Protein AF-A0A2H5V630-F1 (afdb_monomer_lite)

Structure (mmCIF, N/CA/C/O backbone):
data_AF-A0A2H5V630-F1
#
_entry.id   AF-A0A2H5V630-F1
#
loop_
_atom_site.group_PDB
_atom_site.id
_atom_site.type_symbol
_atom_site.label_atom_id
_atom_site.label_alt_id
_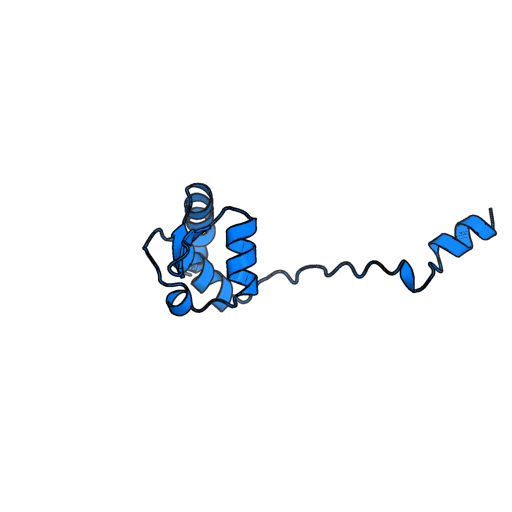atom_site.label_comp_id
_atom_site.label_asym_id
_atom_site.label_entity_id
_atom_site.label_seq_id
_atom_site.pdbx_PDB_ins_code
_atom_site.Cartn_x
_atom_site.Cartn_y
_atom_site.Cartn_z
_atom_site.occupancy
_atom_site.B_iso_or_equiv
_atom_site.auth_seq_id
_atom_site.auth_comp_id
_atom_site.auth_asym_id
_atom_site.auth_atom_id
_atom_site.pdbx_PDB_model_num
ATOM 1 N N . MET A 1 1 ? 24.546 12.646 -41.087 1.00 57.41 1 MET A N 1
ATOM 2 C CA . MET A 1 1 ? 24.010 11.287 -41.328 1.00 57.41 1 MET A CA 1
ATOM 3 C C . MET A 1 1 ? 24.765 10.172 -40.621 1.00 57.41 1 MET A C 1
ATOM 5 O O . MET A 1 1 ? 24.108 9.452 -39.891 1.00 57.41 1 MET A O 1
ATOM 9 N N . LYS A 1 2 ? 26.082 9.969 -40.806 1.00 61.03 2 LYS A N 1
ATOM 10 C CA . LYS A 1 2 ? 26.780 8.852 -40.127 1.00 61.03 2 LYS A CA 1
ATOM 11 C C . LYS A 1 2 ? 26.950 9.093 -38.614 1.00 61.03 2 LYS A C 1
ATOM 13 O O . LYS A 1 2 ? 26.614 8.232 -37.817 1.00 61.03 2 LYS A O 1
ATOM 18 N N . GLU A 1 3 ? 27.346 10.307 -38.238 1.00 61.69 3 GLU A N 1
ATOM 19 C CA . GLU A 1 3 ? 27.603 10.702 -36.840 1.00 61.69 3 GLU A CA 1
ATOM 20 C C . GLU A 1 3 ? 26.338 10.744 -35.965 1.00 61.69 3 GLU A C 1
ATOM 22 O O . GLU A 1 3 ? 26.377 10.373 -34.797 1.00 61.69 3 GLU A O 1
ATOM 27 N N . GLU A 1 4 ? 25.197 11.141 -36.534 1.00 61.19 4 GLU A N 1
ATOM 28 C CA . GLU A 1 4 ? 23.906 11.169 -35.824 1.00 61.19 4 GLU A CA 1
ATOM 29 C C . GLU A 1 4 ? 23.398 9.753 -35.521 1.00 61.19 4 GLU A C 1
ATOM 31 O O . GLU A 1 4 ? 22.757 9.526 -34.499 1.00 61.19 4 GLU A O 1
ATOM 36 N N . PHE A 1 5 ? 23.707 8.789 -36.394 1.00 66.75 5 PHE A N 1
ATOM 37 C CA . PHE A 1 5 ? 23.346 7.388 -36.189 1.00 66.75 5 PHE A CA 1
ATOM 38 C C . PHE A 1 5 ? 24.235 6.730 -35.132 1.00 66.75 5 PHE A C 1
ATOM 40 O O . PHE A 1 5 ? 23.742 5.976 -34.294 1.00 66.75 5 PHE A O 1
ATOM 47 N N . ASP A 1 6 ? 25.530 7.053 -35.135 1.00 65.06 6 ASP A N 1
ATOM 48 C CA . ASP A 1 6 ? 26.489 6.508 -34.173 1.00 65.06 6 ASP A CA 1
ATOM 49 C C . ASP A 1 6 ? 26.145 6.914 -32.730 1.00 65.06 6 ASP A C 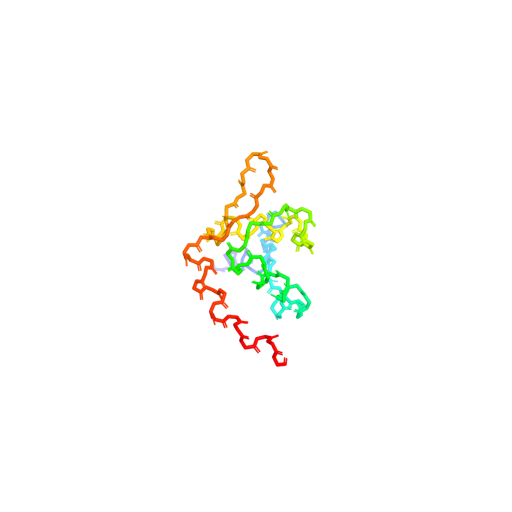1
ATOM 51 O O . ASP A 1 6 ? 26.255 6.086 -31.830 1.00 65.06 6 ASP A O 1
ATOM 55 N N . GLN A 1 7 ? 25.633 8.129 -32.498 1.00 66.31 7 GLN A N 1
ATOM 56 C CA . GLN A 1 7 ? 25.198 8.566 -31.161 1.00 66.31 7 GLN A CA 1
ATOM 57 C C . GLN A 1 7 ? 23.948 7.838 -30.645 1.00 66.31 7 GLN A C 1
ATOM 59 O O . GLN A 1 7 ? 23.813 7.632 -29.440 1.00 66.31 7 GLN A O 1
ATOM 64 N N . VAL A 1 8 ? 23.041 7.428 -31.536 1.00 64.94 8 VAL A N 1
ATOM 65 C CA . VAL A 1 8 ? 21.844 6.656 -31.161 1.00 64.94 8 VAL A CA 1
ATOM 66 C C . VAL A 1 8 ? 22.198 5.193 -30.899 1.00 64.94 8 VAL A C 1
ATOM 68 O O . VAL A 1 8 ? 21.668 4.583 -29.973 1.00 64.94 8 VAL A O 1
ATOM 71 N N . MET A 1 9 ? 23.095 4.625 -31.708 1.00 71.31 9 MET A N 1
ATOM 72 C CA . MET A 1 9 ? 23.492 3.218 -31.606 1.00 71.31 9 MET A CA 1
ATOM 73 C C . MET A 1 9 ? 24.512 2.971 -30.486 1.00 71.31 9 MET A C 1
ATOM 75 O O . MET A 1 9 ? 24.545 1.878 -29.923 1.00 71.31 9 MET A O 1
ATOM 79 N N . TYR A 1 10 ? 25.318 3.980 -30.141 1.00 71.88 10 TYR A N 1
ATOM 80 C CA . TYR A 1 10 ? 26.364 3.909 -29.121 1.00 71.88 10 TYR A CA 1
ATOM 81 C C . TYR A 1 10 ? 26.310 5.132 -28.191 1.00 71.88 10 TYR A C 1
ATOM 83 O O . TYR A 1 10 ? 27.236 5.951 -28.192 1.00 71.88 10 TYR A O 1
ATOM 91 N N . PRO A 1 11 ? 25.240 5.283 -27.388 1.00 67.69 11 PRO A N 1
ATOM 92 C CA . PRO A 1 11 ? 25.145 6.395 -26.456 1.00 67.69 11 PRO A CA 1
ATOM 93 C C . PRO A 1 11 ? 26.309 6.352 -25.445 1.00 67.69 11 PRO A C 1
ATOM 95 O O . PRO A 1 11 ? 26.739 5.260 -25.041 1.00 67.69 11 PRO A O 1
ATOM 98 N N . PRO A 1 12 ? 26.833 7.515 -25.012 1.00 67.69 12 PRO A N 1
ATOM 99 C CA . PRO A 1 12 ? 27.841 7.591 -23.960 1.00 67.69 12 PRO A CA 1
ATOM 100 C C . PRO A 1 12 ? 27.365 6.838 -22.714 1.00 67.69 12 PRO A C 1
ATOM 102 O O . PRO A 1 12 ? 26.188 6.880 -22.371 1.00 67.69 12 PRO A O 1
ATOM 105 N N . LEU A 1 13 ? 28.271 6.175 -21.988 1.00 62.78 13 LEU A N 1
ATOM 106 C CA . LEU A 1 13 ? 27.916 5.365 -20.807 1.00 62.78 13 LEU A CA 1
ATOM 107 C C . LEU A 1 13 ? 27.116 6.141 -19.736 1.00 62.78 13 LEU A C 1
ATOM 109 O O . LEU A 1 13 ? 26.379 5.527 -18.970 1.00 62.78 13 LEU A O 1
ATOM 113 N N . GLY A 1 14 ? 27.238 7.475 -19.699 1.00 65.44 14 GLY A N 1
ATOM 114 C CA . GLY A 1 14 ? 26.465 8.357 -18.816 1.00 65.44 14 GLY A CA 1
ATOM 115 C C . GLY A 1 14 ? 24.987 8.527 -19.197 1.00 65.44 14 GLY A C 1
ATOM 116 O O . GLY A 1 14 ? 24.189 8.863 -18.327 1.00 65.44 14 GLY A O 1
ATOM 117 N N . ASP A 1 15 ? 24.619 8.230 -20.447 1.00 57.66 15 ASP A N 1
ATOM 118 C CA . ASP A 1 15 ? 23.256 8.342 -20.990 1.00 57.66 15 ASP A CA 1
ATOM 119 C C . ASP A 1 15 ? 22.517 6.993 -21.022 1.00 57.66 15 ASP A C 1
ATOM 121 O O . ASP A 1 15 ? 21.380 6.901 -21.497 1.00 57.66 15 ASP A O 1
ATOM 125 N N . TYR A 1 16 ? 23.127 5.928 -20.481 1.00 56.16 16 TYR A N 1
ATOM 126 C CA . TYR A 1 16 ? 22.444 4.656 -20.252 1.00 56.16 16 TYR A CA 1
ATOM 127 C C . TYR A 1 16 ? 21.342 4.844 -19.208 1.00 56.16 16 TYR A C 1
ATOM 129 O O . TYR A 1 16 ? 21.523 4.667 -18.002 1.00 56.16 16 TYR A O 1
ATOM 137 N N . THR A 1 17 ? 20.150 5.173 -19.691 1.00 59.31 17 THR A N 1
ATOM 138 C CA . THR A 1 17 ? 18.943 5.156 -18.878 1.00 59.31 17 THR A CA 1
ATOM 139 C C . THR A 1 17 ? 18.576 3.698 -18.643 1.00 59.31 17 THR A C 1
ATOM 141 O O . THR A 1 17 ? 17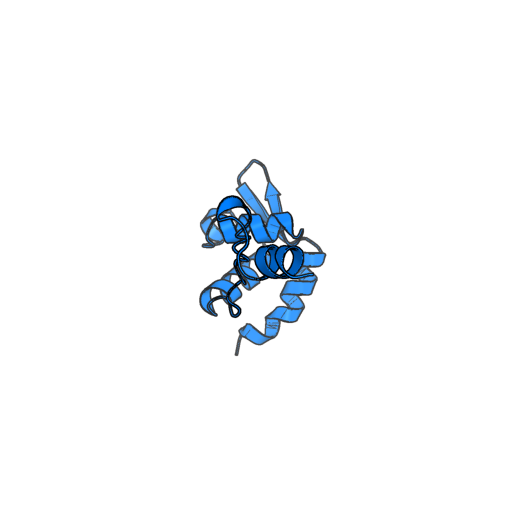.951 3.049 -19.481 1.00 59.31 17 THR A O 1
ATOM 144 N N . VAL A 1 18 ? 18.983 3.149 -17.497 1.00 58.72 18 VAL A N 1
ATOM 145 C CA . VAL A 1 18 ? 18.495 1.845 -17.043 1.00 58.72 18 VAL A CA 1
ATOM 146 C C . VAL A 1 18 ? 17.017 2.006 -16.707 1.00 58.72 18 VAL A C 1
ATOM 148 O O . VAL A 1 18 ? 16.641 2.380 -15.595 1.00 58.72 18 VAL A O 1
ATOM 151 N N . ILE A 1 19 ? 16.160 1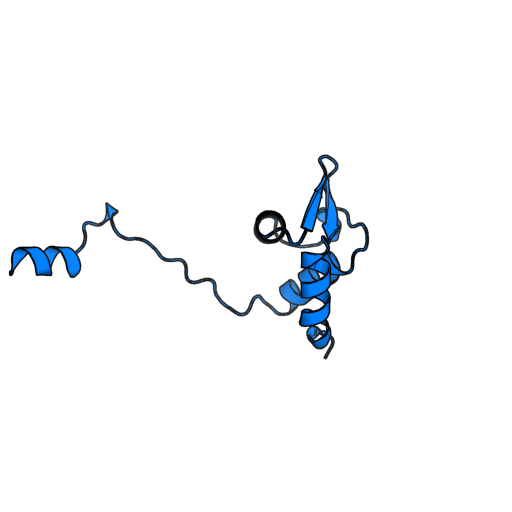.726 -17.685 1.00 56.06 19 ILE A N 1
ATOM 152 C CA . ILE A 1 19 ? 14.728 1.596 -17.455 1.00 56.06 19 ILE A CA 1
ATOM 153 C C . ILE A 1 19 ? 14.552 0.292 -16.679 1.00 56.06 19 ILE A C 1
ATOM 155 O O . ILE A 1 19 ? 14.544 -0.798 -17.252 1.00 56.06 19 ILE A O 1
ATOM 159 N N . LYS A 1 20 ? 14.450 0.386 -15.349 1.00 50.31 20 LYS A N 1
ATOM 160 C CA . LYS A 1 20 ? 13.991 -0.735 -14.525 1.00 50.31 20 LYS A CA 1
ATOM 161 C C . LYS A 1 20 ? 12.541 -1.006 -14.899 1.00 50.31 20 LYS A C 1
ATOM 163 O O . LYS A 1 20 ? 11.632 -0.374 -14.369 1.00 50.31 20 LYS A O 1
ATOM 168 N N . ILE A 1 21 ? 12.339 -1.926 -15.835 1.00 52.56 21 ILE A N 1
ATOM 169 C CA . ILE A 1 21 ? 11.016 -2.452 -16.146 1.00 52.56 21 ILE A CA 1
ATOM 170 C C . ILE A 1 21 ? 10.533 -3.157 -14.871 1.00 52.56 21 ILE A C 1
ATOM 172 O O . ILE A 1 21 ? 11.183 -4.113 -14.433 1.00 52.56 21 ILE A O 1
ATOM 176 N N . PRO A 1 22 ? 9.456 -2.681 -14.219 1.00 50.25 22 PRO A N 1
ATOM 177 C CA . PRO A 1 22 ? 8.951 -3.336 -13.027 1.00 50.25 22 PRO A CA 1
ATOM 178 C C . PRO A 1 22 ? 8.498 -4.742 -13.415 1.00 50.25 22 PRO A C 1
ATOM 180 O O . PRO A 1 22 ? 7.685 -4.920 -14.322 1.00 50.25 22 PRO A O 1
ATOM 183 N N . ILE A 1 23 ? 9.049 -5.746 -12.739 1.00 54.44 23 ILE A N 1
ATOM 184 C CA . ILE A 1 23 ? 8.641 -7.135 -12.928 1.00 54.44 23 ILE A CA 1
ATOM 185 C C . ILE A 1 23 ? 7.198 -7.250 -12.426 1.00 54.44 23 ILE A C 1
ATOM 187 O O . ILE A 1 23 ? 6.939 -7.194 -11.224 1.00 54.44 23 ILE A O 1
ATOM 191 N N . ILE A 1 24 ? 6.254 -7.387 -13.357 1.00 50.53 24 ILE A N 1
ATOM 192 C CA . ILE A 1 24 ? 4.887 -7.832 -13.082 1.00 50.53 24 ILE A CA 1
ATOM 193 C C . ILE A 1 24 ? 4.857 -9.333 -13.413 1.00 50.53 24 ILE A C 1
ATOM 195 O O . ILE A 1 24 ? 5.266 -9.700 -14.515 1.00 50.53 24 ILE A O 1
ATOM 199 N N . PRO A 1 25 ? 4.403 -10.206 -12.495 1.00 63.12 25 PRO A N 1
ATOM 200 C CA . PRO A 1 25 ? 3.599 -9.896 -11.319 1.00 63.12 25 PRO A CA 1
ATOM 201 C C . PRO A 1 25 ? 4.423 -9.775 -10.034 1.00 63.12 25 PRO A C 1
ATOM 203 O O . PRO A 1 25 ? 5.323 -10.572 -9.771 1.00 63.12 25 PRO A O 1
ATOM 206 N N . TYR A 1 26 ? 4.034 -8.827 -9.173 1.00 67.69 26 TYR A N 1
ATOM 207 C CA . TYR A 1 26 ? 4.384 -8.897 -7.755 1.00 67.69 26 TYR A CA 1
ATOM 208 C C . TYR A 1 26 ? 4.040 -10.299 -7.229 1.00 67.69 26 TYR A C 1
ATOM 210 O O . TYR A 1 26 ? 2.974 -10.819 -7.577 1.00 67.69 26 TYR A O 1
ATOM 218 N N . PRO A 1 27 ? 4.886 -10.910 -6.378 1.00 81.31 27 PRO A N 1
ATOM 219 C CA . PRO A 1 27 ? 4.586 -12.216 -5.811 1.00 81.31 27 PRO A CA 1
ATOM 220 C C . PRO A 1 27 ? 3.177 -12.229 -5.213 1.00 81.31 27 PRO A C 1
ATOM 222 O O . PRO A 1 27 ? 2.782 -11.277 -4.535 1.00 81.31 27 PRO A O 1
ATOM 225 N N . LEU A 1 28 ? 2.420 -13.307 -5.431 1.00 81.38 28 LEU A N 1
ATOM 226 C CA . LEU A 1 28 ? 1.032 -13.424 -4.960 1.00 81.38 28 LEU A CA 1
ATOM 227 C C . LEU A 1 28 ? 0.907 -13.131 -3.454 1.00 81.38 28 LEU A C 1
ATOM 229 O O . LEU A 1 28 ? -0.068 -12.546 -2.987 1.00 81.38 28 LEU A O 1
ATOM 233 N N . THR A 1 29 ? 1.937 -13.488 -2.690 1.00 83.25 29 THR A N 1
ATOM 234 C CA . THR A 1 29 ? 2.067 -13.192 -1.261 1.00 83.25 29 THR A CA 1
ATOM 235 C C . THR A 1 29 ? 2.116 -11.693 -0.966 1.00 83.25 29 THR A C 1
ATOM 237 O O . THR A 1 29 ? 1.464 -11.244 -0.026 1.00 83.25 29 THR A O 1
ATOM 240 N N . VAL A 1 30 ? 2.834 -10.910 -1.773 1.00 84.38 30 VAL A N 1
ATOM 241 C CA . VAL A 1 30 ? 2.898 -9.446 -1.672 1.00 84.38 30 VAL A CA 1
ATOM 242 C C . VAL A 1 30 ? 1.547 -8.847 -2.040 1.00 84.38 30 VAL A C 1
ATOM 244 O O . VAL A 1 30 ? 1.019 -8.056 -1.268 1.00 84.38 30 VAL A O 1
ATOM 247 N N . LEU A 1 31 ? 0.929 -9.282 -3.142 1.00 85.44 31 LEU A N 1
ATOM 248 C CA . LEU A 1 31 ? -0.391 -8.789 -3.554 1.00 85.44 31 LEU A CA 1
ATOM 249 C C . LEU A 1 31 ? -1.473 -9.054 -2.498 1.00 85.44 31 LEU A C 1
ATOM 251 O O . LEU A 1 31 ? -2.272 -8.169 -2.197 1.00 85.44 31 LEU A O 1
ATOM 255 N N . ARG A 1 32 ? -1.465 -10.232 -1.863 1.00 87.19 32 ARG A N 1
ATOM 256 C CA . ARG A 1 32 ? -2.371 -10.553 -0.746 1.00 87.19 32 ARG A CA 1
ATOM 257 C C . ARG A 1 32 ? -2.150 -9.640 0.462 1.00 87.19 32 ARG A C 1
ATOM 259 O O . ARG A 1 32 ? -3.120 -9.248 1.110 1.00 87.19 32 ARG A O 1
ATOM 266 N N . ARG A 1 33 ? -0.899 -9.279 0.763 1.00 87.69 33 ARG A N 1
ATOM 267 C CA . ARG A 1 33 ? -0.568 -8.328 1.839 1.00 87.69 33 ARG A CA 1
ATOM 268 C C . ARG A 1 33 ? -1.008 -6.909 1.488 1.00 87.69 33 ARG A C 1
ATOM 270 O O . ARG A 1 33 ? -1.676 -6.290 2.303 1.00 87.69 33 ARG A O 1
ATOM 277 N N . VAL A 1 34 ? -0.750 -6.448 0.262 1.00 88.50 34 VAL A N 1
ATOM 278 C CA . VAL A 1 34 ? -1.250 -5.159 -0.247 1.00 88.50 34 VAL A CA 1
ATOM 279 C C . VAL A 1 34 ? -2.770 -5.100 -0.140 1.00 88.50 34 VAL A C 1
ATOM 281 O O . VAL A 1 34 ? -3.303 -4.154 0.429 1.00 88.50 34 VAL A O 1
ATOM 284 N N . ARG A 1 35 ? -3.476 -6.146 -0.583 1.00 88.56 35 ARG A N 1
ATOM 285 C CA . ARG A 1 35 ? -4.933 -6.242 -0.445 1.00 88.56 35 ARG A CA 1
ATOM 286 C C . ARG A 1 35 ? -5.373 -6.079 1.013 1.00 88.56 35 ARG A C 1
ATOM 288 O O . ARG A 1 35 ? -6.282 -5.304 1.278 1.00 88.56 35 ARG A O 1
ATOM 295 N N . ARG A 1 36 ? -4.712 -6.755 1.962 1.00 87.81 36 ARG A N 1
ATOM 296 C CA . ARG A 1 36 ? -4.986 -6.600 3.405 1.00 87.81 36 ARG A CA 1
ATOM 297 C C . ARG A 1 36 ? -4.712 -5.187 3.915 1.00 87.81 36 ARG A C 1
ATOM 299 O O . ARG A 1 36 ? -5.446 -4.715 4.762 1.00 87.81 36 ARG A O 1
ATOM 306 N N . THR A 1 37 ? -3.696 -4.494 3.409 1.00 87.94 37 THR A N 1
ATOM 307 C CA . THR A 1 37 ? -3.436 -3.091 3.774 1.00 87.94 37 THR A CA 1
ATOM 308 C C . THR A 1 37 ? -4.522 -2.144 3.247 1.00 87.94 37 THR A C 1
ATOM 310 O O . THR A 1 37 ? -4.759 -1.086 3.825 1.00 87.94 37 THR A O 1
ATOM 313 N N . LEU A 1 38 ? -5.206 -2.524 2.165 1.00 88.81 38 LEU A N 1
ATOM 314 C CA . LEU A 1 38 ? -6.236 -1.717 1.514 1.00 88.81 38 LEU A CA 1
ATOM 315 C C . LEU A 1 38 ? -7.675 -2.003 1.997 1.00 88.81 38 LEU A C 1
ATOM 317 O O . LEU A 1 38 ? -8.588 -1.300 1.567 1.00 88.81 38 LEU A O 1
ATOM 321 N N . THR A 1 39 ? -7.900 -2.959 2.913 1.00 83.06 39 THR A N 1
ATOM 322 C CA . THR A 1 39 ? -9.237 -3.286 3.473 1.00 83.06 39 THR A CA 1
ATOM 323 C C . THR A 1 39 ? -9.886 -2.117 4.221 1.00 83.06 39 THR A C 1
ATOM 325 O O . THR A 1 39 ? -11.095 -2.115 4.444 1.00 83.06 39 THR A O 1
ATOM 328 N N . GLY A 1 40 ? -9.101 -1.101 4.595 1.00 70.88 40 GLY A N 1
ATOM 329 C CA . GLY A 1 40 ? -9.571 0.080 5.318 1.00 70.88 40 GLY A CA 1
ATOM 330 C C . GLY A 1 40 ? -9.494 -0.045 6.840 1.00 70.88 40 GLY A C 1
ATOM 331 O O . GLY A 1 40 ? -9.848 0.910 7.534 1.00 70.88 40 GLY A O 1
ATOM 332 N N . GLU A 1 41 ? -9.003 -1.172 7.356 1.00 78.44 41 GLU A N 1
ATOM 333 C CA . GLU A 1 41 ? -8.655 -1.322 8.768 1.00 78.44 41 GLU A CA 1
ATOM 334 C C . GLU A 1 41 ? -7.419 -0.481 9.109 1.00 78.44 41 GLU A C 1
ATOM 336 O O . GLU A 1 41 ? -6.502 -0.319 8.301 1.00 78.44 41 GLU A O 1
ATOM 341 N N . LYS A 1 42 ? -7.396 0.079 10.323 1.00 78.50 42 LYS A N 1
ATOM 342 C CA . LYS A 1 42 ? -6.215 0.783 10.829 1.00 78.50 42 LYS A CA 1
ATOM 343 C C . LYS A 1 42 ? -5.137 -0.254 11.118 1.00 78.50 42 LYS A C 1
ATOM 345 O O . LYS A 1 42 ? -5.317 -1.089 11.998 1.00 78.50 42 LYS A O 1
ATOM 350 N N . LEU A 1 43 ? -4.022 -0.166 10.406 1.00 85.12 43 LEU A N 1
ATOM 351 C CA . LEU A 1 43 ? -2.884 -1.065 10.577 1.00 85.12 43 LEU A CA 1
ATOM 352 C C . LEU A 1 43 ? -1.665 -0.269 11.019 1.00 85.12 43 LEU A C 1
ATOM 354 O O . LEU A 1 43 ? -1.397 0.812 10.503 1.00 85.12 43 LEU A O 1
ATOM 358 N N . GLU A 1 44 ? -0.893 -0.798 11.960 1.00 83.81 44 GLU A N 1
ATOM 359 C CA . GLU A 1 44 ? 0.456 -0.283 12.179 1.00 83.81 44 GLU A CA 1
ATOM 360 C C . GLU A 1 44 ? 1.354 -0.660 10.998 1.00 83.81 44 GLU A C 1
ATOM 362 O O . GLU A 1 44 ? 1.198 -1.728 10.400 1.00 83.81 44 GLU A O 1
ATOM 367 N N . LYS A 1 45 ? 2.325 0.196 10.666 1.00 79.06 45 LYS A N 1
ATOM 368 C CA . LYS A 1 45 ? 3.257 -0.022 9.550 1.00 79.06 45 LYS A CA 1
ATOM 369 C C . LYS A 1 45 ? 3.928 -1.399 9.614 1.00 79.06 45 LYS A C 1
ATOM 371 O O . LYS A 1 45 ? 4.022 -2.085 8.601 1.00 79.06 45 LYS A O 1
ATOM 376 N N . HIS A 1 46 ? 4.320 -1.839 10.811 1.00 77.62 46 HIS A N 1
ATOM 377 C CA . HIS A 1 46 ? 4.918 -3.159 11.029 1.00 77.62 46 HIS A CA 1
ATOM 378 C C . HIS A 1 46 ? 3.925 -4.314 10.819 1.00 77.62 46 HIS A C 1
ATOM 380 O O . HIS A 1 46 ? 4.306 -5.366 10.309 1.00 77.62 46 HIS A O 1
ATOM 386 N N . ALA A 1 47 ? 2.641 -4.108 11.127 1.00 78.94 47 ALA A N 1
ATOM 387 C CA . ALA A 1 47 ? 1.590 -5.107 10.937 1.00 78.94 47 ALA A CA 1
ATOM 388 C C . ALA A 1 47 ? 1.228 -5.321 9.455 1.00 78.94 47 ALA A C 1
ATOM 390 O O . ALA A 1 47 ? 0.737 -6.390 9.091 1.00 78.94 47 ALA A O 1
ATOM 391 N N . ALA A 1 48 ? 1.517 -4.349 8.580 1.00 77.31 48 ALA A N 1
ATOM 392 C CA . ALA A 1 48 ? 1.325 -4.502 7.138 1.00 77.31 48 ALA A CA 1
ATOM 393 C C . ALA A 1 48 ? 2.232 -5.593 6.532 1.00 77.31 48 ALA A C 1
ATOM 395 O O . ALA A 1 48 ? 1.896 -6.156 5.489 1.00 77.31 48 ALA A O 1
ATOM 396 N N . ASN A 1 49 ? 3.358 -5.919 7.188 1.00 82.44 49 ASN A N 1
ATOM 397 C CA . ASN A 1 49 ? 4.320 -6.938 6.753 1.00 82.44 49 ASN A CA 1
ATOM 398 C C . ASN A 1 49 ? 4.743 -6.771 5.275 1.00 82.44 49 ASN A C 1
ATOM 400 O O . ASN A 1 49 ? 4.937 -7.744 4.539 1.00 82.44 49 ASN A O 1
ATOM 404 N N . LEU A 1 50 ? 4.826 -5.522 4.817 1.00 84.50 50 LEU A N 1
ATOM 405 C CA . LEU A 1 50 ? 5.252 -5.141 3.476 1.00 84.50 50 LEU A CA 1
ATOM 406 C C . LEU A 1 50 ? 6.638 -4.493 3.556 1.00 84.50 50 LEU A C 1
ATOM 408 O O . LEU A 1 50 ? 6.905 -3.781 4.526 1.00 84.50 50 LEU A O 1
ATOM 412 N N . PRO A 1 51 ? 7.504 -4.695 2.548 1.00 86.25 51 PRO A N 1
ATOM 413 C CA . PRO A 1 51 ? 8.738 -3.929 2.437 1.00 86.25 51 PRO A CA 1
ATOM 414 C C . PRO A 1 51 ? 8.445 -2.426 2.407 1.00 86.25 51 PRO A C 1
ATOM 416 O O . PRO A 1 51 ? 7.452 -1.997 1.809 1.00 86.25 51 PRO A O 1
ATOM 419 N N . ASP A 1 52 ? 9.334 -1.627 2.995 1.00 85.94 52 ASP A N 1
ATOM 420 C CA . ASP A 1 52 ? 9.190 -0.168 3.037 1.00 85.94 52 ASP A CA 1
ATOM 421 C C . ASP A 1 52 ? 9.045 0.443 1.641 1.00 85.94 52 ASP A C 1
ATOM 423 O O . ASP A 1 52 ? 8.239 1.346 1.448 1.00 85.94 52 ASP A O 1
ATOM 427 N N . GLU A 1 53 ? 9.750 -0.094 0.646 1.00 85.38 53 GLU A N 1
ATOM 428 C CA . GLU A 1 53 ? 9.639 0.329 -0.754 1.00 85.38 53 GLU A CA 1
ATOM 429 C C . GLU A 1 53 ? 8.212 0.184 -1.297 1.00 85.38 53 GLU A C 1
ATOM 431 O O . GLU A 1 53 ? 7.709 1.076 -1.980 1.00 85.38 53 GLU A O 1
ATOM 436 N N . VAL A 1 54 ? 7.526 -0.910 -0.949 1.00 86.44 54 VAL A N 1
ATOM 437 C CA . VAL A 1 54 ? 6.143 -1.156 -1.377 1.00 86.44 54 VAL A CA 1
ATOM 438 C C . VAL A 1 54 ? 5.197 -0.201 -0.659 1.00 86.44 54 VAL A C 1
ATOM 440 O O . VAL A 1 54 ? 4.333 0.390 -1.299 1.00 86.44 54 VAL A O 1
ATOM 443 N N . LEU A 1 55 ? 5.376 0.009 0.647 1.00 88.25 55 LEU A N 1
ATOM 444 C CA . LEU A 1 55 ? 4.571 0.968 1.410 1.00 88.25 55 LEU A CA 1
ATOM 445 C C . LEU A 1 55 ? 4.752 2.400 0.897 1.00 88.25 55 LEU A C 1
ATOM 447 O O . LEU A 1 55 ? 3.769 3.112 0.705 1.00 88.25 55 LEU A O 1
ATOM 451 N N . ASN A 1 56 ? 5.988 2.795 0.605 1.00 88.50 56 ASN A N 1
ATOM 452 C CA . ASN A 1 56 ? 6.300 4.097 0.031 1.00 88.50 56 ASN A CA 1
ATOM 453 C C . ASN A 1 56 ? 5.682 4.242 -1.366 1.00 88.50 56 ASN A C 1
ATOM 455 O O . ASN A 1 56 ? 5.114 5.287 -1.669 1.00 88.50 56 ASN A O 1
ATOM 459 N N . GLY A 1 57 ? 5.707 3.191 -2.192 1.00 88.62 57 GLY A N 1
ATOM 460 C CA . GLY A 1 57 ? 5.033 3.176 -3.494 1.00 88.62 57 GLY A CA 1
ATOM 461 C C . GLY A 1 57 ? 3.508 3.298 -3.386 1.00 88.62 57 GLY A C 1
ATOM 462 O O . GLY A 1 57 ? 2.886 4.070 -4.118 1.00 88.62 57 GLY A O 1
ATOM 463 N N . LEU A 1 58 ? 2.887 2.597 -2.433 1.00 89.69 58 LEU A N 1
ATOM 464 C CA . LEU A 1 58 ? 1.450 2.712 -2.153 1.00 89.69 58 LEU A CA 1
ATOM 465 C C . LEU A 1 58 ? 1.075 4.110 -1.634 1.00 89.69 58 LEU A C 1
ATOM 467 O O . LEU A 1 58 ? 0.008 4.631 -1.959 1.00 89.69 58 LEU A O 1
ATOM 471 N N . GLN A 1 59 ? 1.941 4.729 -0.830 1.00 91.56 59 GLN A N 1
ATOM 472 C CA . GLN A 1 59 ? 1.734 6.088 -0.340 1.00 91.56 59 GLN A CA 1
ATOM 473 C C . GLN A 1 59 ? 1.900 7.116 -1.465 1.00 91.56 59 GLN A C 1
ATOM 475 O O . GLN A 1 59 ? 1.049 7.988 -1.625 1.00 91.56 59 GLN A O 1
ATOM 480 N N . ALA A 1 60 ? 2.956 6.995 -2.273 1.00 89.50 60 ALA A N 1
ATOM 481 C CA . ALA A 1 60 ? 3.240 7.885 -3.398 1.00 89.50 60 ALA A CA 1
ATOM 482 C C . ALA A 1 60 ? 2.163 7.814 -4.493 1.00 89.50 60 ALA A C 1
ATOM 484 O O . ALA A 1 60 ? 1.846 8.823 -5.113 1.00 89.50 60 ALA A O 1
ATOM 485 N N . SER A 1 61 ? 1.550 6.643 -4.688 1.00 89.38 61 SER A N 1
ATOM 486 C CA . SER A 1 61 ? 0.398 6.460 -5.586 1.00 89.38 61 SER A CA 1
ATOM 487 C C . SER A 1 61 ? -0.935 6.932 -4.992 1.00 89.38 61 SER A C 1
ATOM 489 O O . SER A 1 61 ? -1.964 6.880 -5.663 1.00 89.38 61 SER A O 1
ATOM 491 N N . GLY A 1 62 ? -0.949 7.392 -3.737 1.00 90.94 62 GLY A N 1
ATOM 492 C CA . GLY A 1 62 ? -2.152 7.885 -3.069 1.00 90.94 62 GLY A CA 1
ATOM 493 C C . GLY A 1 62 ? -3.141 6.791 -2.661 1.00 90.94 62 GLY A C 1
ATOM 494 O O . GLY A 1 62 ? -4.281 7.109 -2.324 1.00 90.94 62 GLY A O 1
ATOM 495 N N . LEU A 1 63 ? -2.737 5.516 -2.667 1.00 91.50 63 LEU A N 1
ATOM 496 C CA . LEU A 1 63 ? -3.577 4.385 -2.252 1.00 91.50 63 LEU A CA 1
A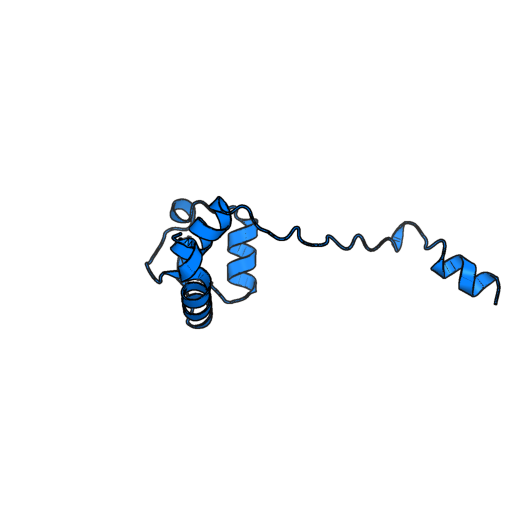TOM 497 C C . LEU A 1 63 ? -3.684 4.274 -0.730 1.00 91.50 63 LEU A C 1
ATOM 499 O O . LEU A 1 63 ? -4.719 3.866 -0.201 1.00 91.50 63 LEU A O 1
ATOM 503 N N . ILE A 1 64 ? -2.628 4.669 -0.021 1.00 93.12 64 ILE A N 1
ATOM 504 C CA . ILE A 1 64 ? -2.597 4.700 1.441 1.00 93.12 64 ILE A CA 1
ATOM 505 C C . ILE A 1 64 ? -2.102 6.050 1.956 1.00 93.12 64 ILE A C 1
ATOM 507 O O . ILE A 1 64 ? -1.426 6.807 1.262 1.00 93.12 64 ILE A O 1
ATOM 511 N N . ARG A 1 65 ? -2.403 6.330 3.220 1.00 92.12 65 ARG A N 1
ATOM 512 C CA . ARG A 1 65 ? -1.773 7.383 4.016 1.00 92.12 65 ARG A CA 1
ATOM 513 C C . ARG A 1 65 ? -1.050 6.742 5.186 1.00 92.12 65 ARG A C 1
ATOM 515 O O . ARG A 1 65 ? -1.583 5.825 5.804 1.00 92.12 65 ARG A O 1
ATOM 522 N N . ILE A 1 66 ? 0.132 7.257 5.502 1.00 91.25 66 ILE A N 1
ATOM 523 C CA . ILE A 1 66 ? 0.906 6.869 6.680 1.00 91.25 66 ILE A CA 1
ATOM 524 C C . ILE A 1 66 ? 1.001 8.105 7.575 1.00 91.25 66 ILE A C 1
ATOM 526 O O . ILE A 1 66 ? 1.444 9.159 7.119 1.00 91.25 66 ILE A O 1
ATOM 530 N N . THR A 1 67 ? 0.531 8.023 8.820 1.00 89.06 67 THR A N 1
ATOM 531 C CA . THR A 1 67 ? 0.686 9.127 9.784 1.00 89.06 67 THR A CA 1
ATOM 532 C C . THR A 1 67 ? 2.093 9.178 10.361 1.00 89.06 67 THR A C 1
ATOM 534 O O . THR A 1 67 ? 2.843 8.207 10.305 1.00 89.06 67 THR A O 1
ATOM 537 N N . SER A 1 68 ? 2.429 10.298 11.004 1.00 85.06 68 SER A N 1
ATOM 538 C CA . SER A 1 68 ? 3.683 10.472 11.750 1.00 85.06 68 SER A CA 1
ATOM 539 C C . SER A 1 68 ? 3.907 9.417 12.840 1.00 85.06 68 SER A C 1
ATOM 541 O O . SER A 1 68 ? 5.048 9.126 13.175 1.00 85.06 68 SER A O 1
ATOM 543 N N . LYS A 1 69 ? 2.834 8.807 13.365 1.00 86.19 69 LYS A N 1
ATOM 544 C CA . LYS A 1 69 ? 2.892 7.695 14.330 1.00 86.19 69 LYS A CA 1
ATOM 545 C C . LYS A 1 69 ? 3.070 6.315 13.676 1.00 86.19 69 LYS A C 1
ATOM 547 O O . LYS A 1 69 ? 3.050 5.312 14.375 1.00 86.19 69 LYS A O 1
ATOM 552 N N . GLY A 1 70 ? 3.196 6.246 12.349 1.00 85.38 70 GLY A N 1
ATOM 553 C CA . GLY A 1 70 ? 3.356 4.991 11.615 1.00 85.38 70 GLY A CA 1
ATOM 554 C C . GLY A 1 70 ? 2.063 4.192 11.438 1.00 85.38 70 GLY A C 1
ATOM 555 O O . GLY A 1 70 ? 2.118 3.003 11.141 1.00 85.38 70 GLY A O 1
ATOM 556 N N . THR A 1 71 ? 0.891 4.802 11.612 1.00 88.75 71 THR A N 1
ATOM 557 C CA . THR A 1 71 ? -0.378 4.131 11.307 1.00 88.75 71 THR A CA 1
ATOM 558 C C . THR A 1 71 ? -0.708 4.296 9.826 1.00 88.75 71 THR A C 1
ATOM 560 O O . THR A 1 71 ? -0.606 5.393 9.277 1.00 88.75 71 THR A O 1
ATOM 563 N N . VAL A 1 72 ? -1.124 3.205 9.196 1.00 91.00 72 VAL A N 1
ATOM 564 C CA . VAL A 1 72 ? -1.480 3.094 7.785 1.00 91.00 72 VAL A CA 1
ATOM 565 C C . VAL A 1 72 ? -3.000 3.062 7.637 1.00 91.00 72 VAL A C 1
ATOM 567 O O . VAL A 1 72 ? -3.692 2.341 8.359 1.00 91.00 72 VAL A O 1
ATOM 570 N N . TYR A 1 73 ? -3.515 3.837 6.682 1.00 91.38 73 TYR A N 1
ATOM 571 C CA . TYR A 1 73 ? -4.937 3.901 6.337 1.00 91.38 73 TYR A CA 1
ATOM 572 C C . TYR A 1 73 ? -5.104 3.863 4.821 1.00 91.38 73 TYR A C 1
ATOM 574 O O . TYR A 1 73 ? -4.403 4.584 4.111 1.00 91.38 73 TYR A O 1
ATOM 582 N N . ALA A 1 74 ? -6.067 3.088 4.326 1.00 92.69 74 ALA A N 1
ATOM 583 C CA . ALA A 1 74 ? -6.446 3.124 2.917 1.00 92.69 74 ALA A CA 1
ATOM 584 C C . ALA A 1 74 ? -7.208 4.417 2.583 1.00 92.69 74 ALA A C 1
ATOM 586 O O . ALA A 1 74 ? -8.070 4.854 3.352 1.00 92.69 74 ALA A O 1
ATOM 587 N N . THR A 1 75 ? -6.917 5.010 1.427 1.00 93.81 75 THR A N 1
ATOM 588 C CA . THR A 1 75 ? -7.710 6.112 0.860 1.00 93.81 75 THR A CA 1
ATOM 589 C C . THR A 1 75 ? -8.923 5.571 0.098 1.00 93.81 75 THR A C 1
ATOM 591 O O . THR A 1 75 ? -9.047 4.363 -0.109 1.00 93.81 75 THR A O 1
ATOM 594 N N . ASP A 1 76 ? -9.802 6.450 -0.388 1.00 92.00 76 ASP A N 1
ATOM 595 C CA . ASP A 1 76 ? -10.916 6.039 -1.256 1.00 92.00 76 ASP A CA 1
ATOM 596 C C . ASP A 1 76 ? -10.425 5.367 -2.546 1.00 92.00 76 ASP A C 1
ATOM 598 O O . ASP A 1 76 ? -11.010 4.386 -3.006 1.00 92.00 76 ASP A O 1
ATOM 602 N N . LEU A 1 77 ? -9.309 5.852 -3.106 1.00 91.06 77 LEU A N 1
ATOM 603 C CA . LEU A 1 77 ? -8.636 5.215 -4.239 1.00 91.06 77 LEU A CA 1
ATOM 604 C C . LEU A 1 77 ? -8.126 3.821 -3.849 1.00 91.06 77 LEU A C 1
ATOM 606 O O . LEU A 1 77 ? -8.355 2.853 -4.572 1.00 91.06 77 LEU A O 1
ATOM 610 N N . GLY A 1 78 ? -7.493 3.709 -2.679 1.00 91.25 78 GLY A N 1
ATOM 611 C CA . GLY A 1 78 ? -7.036 2.438 -2.122 1.00 91.25 78 GLY A CA 1
ATOM 612 C C . GLY A 1 78 ? -8.159 1.414 -1.973 1.00 91.25 78 GLY A C 1
ATOM 613 O O . GLY A 1 78 ? -7.981 0.257 -2.342 1.00 91.25 78 GLY A O 1
ATOM 614 N N . ARG A 1 79 ? -9.341 1.845 -1.518 1.00 91.56 79 ARG A N 1
ATOM 615 C CA . ARG A 1 79 ? -10.533 0.988 -1.393 1.00 91.56 79 ARG A CA 1
ATOM 616 C C . ARG A 1 79 ? -11.066 0.514 -2.746 1.00 91.56 79 ARG A C 1
ATOM 618 O O . ARG A 1 79 ? -11.416 -0.652 -2.884 1.00 91.56 79 ARG A O 1
ATOM 625 N N . LYS A 1 80 ? -11.058 1.369 -3.773 1.00 91.06 80 LYS A N 1
ATOM 626 C CA . LYS A 1 80 ? -11.412 0.947 -5.142 1.00 91.06 80 LYS A CA 1
ATOM 627 C C . LYS A 1 80 ? -10.445 -0.108 -5.676 1.00 91.06 80 LYS A C 1
ATOM 629 O O . LYS A 1 80 ? -10.867 -1.079 -6.295 1.00 91.06 80 LYS A O 1
ATOM 634 N N . VAL A 1 81 ? -9.148 0.055 -5.414 1.00 90.19 81 VAL A N 1
ATOM 635 C CA . VAL A 1 81 ? -8.141 -0.949 -5.788 1.00 90.19 81 VAL A CA 1
ATOM 636 C C . VAL A 1 81 ? -8.320 -2.234 -4.983 1.00 90.19 81 VAL A C 1
ATOM 638 O O . VAL A 1 81 ? -8.209 -3.317 -5.546 1.00 90.19 81 VAL A O 1
ATOM 641 N N . TYR A 1 82 ? -8.669 -2.146 -3.700 1.00 90.94 82 TYR A N 1
ATOM 642 C CA . TYR A 1 82 ? -9.045 -3.317 -2.910 1.00 90.94 82 TYR A CA 1
ATOM 643 C C . TYR A 1 82 ? -10.184 -4.110 -3.562 1.00 90.94 82 TYR A C 1
ATOM 645 O O . TYR A 1 82 ? -10.073 -5.330 -3.688 1.00 90.94 82 TYR A O 1
ATOM 653 N N . ASP A 1 83 ? -11.232 -3.433 -4.039 1.00 89.56 83 ASP A N 1
ATOM 654 C CA . ASP A 1 83 ? -12.351 -4.084 -4.725 1.00 89.56 83 ASP A CA 1
ATOM 655 C C . ASP A 1 83 ? -11.911 -4.806 -6.009 1.00 89.56 83 ASP A C 1
ATOM 657 O O . ASP A 1 83 ? -12.345 -5.933 -6.253 1.00 89.56 83 ASP A O 1
ATOM 661 N N . LEU A 1 84 ? -10.988 -4.217 -6.779 1.00 87.19 84 LEU A N 1
ATOM 662 C CA . LEU A 1 84 ? -10.384 -4.855 -7.958 1.00 87.19 84 LEU A CA 1
ATOM 663 C C . LEU A 1 84 ? -9.533 -6.080 -7.606 1.00 87.19 84 LEU A C 1
ATOM 665 O O . LEU A 1 84 ? -9.368 -6.971 -8.433 1.00 87.19 84 LEU A O 1
ATOM 669 N N . LEU A 1 85 ? -8.982 -6.129 -6.394 1.00 85.62 85 LEU A N 1
ATOM 670 C CA . LEU A 1 85 ? -8.109 -7.200 -5.914 1.00 85.62 85 LEU A CA 1
ATOM 671 C C . LEU A 1 85 ? -8.862 -8.297 -5.144 1.00 85.62 85 LEU A C 1
ATOM 673 O O . LEU A 1 85 ? -8.229 -9.234 -4.649 1.00 85.62 85 LEU A O 1
ATOM 677 N N . LYS A 1 86 ? -10.197 -8.224 -5.038 1.00 82.75 86 LYS A N 1
ATOM 678 C CA . LYS A 1 86 ? -11.009 -9.224 -4.319 1.00 82.75 86 LYS A CA 1
ATOM 679 C C . LYS A 1 86 ? -10.805 -10.646 -4.837 1.00 82.75 86 LYS A C 1
ATOM 681 O O . LYS A 1 86 ? -10.738 -11.566 -4.032 1.00 82.75 86 LYS A O 1
ATOM 686 N N . TRP A 1 87 ? -10.615 -10.819 -6.144 1.00 78.81 87 TRP A N 1
ATOM 687 C CA . TRP A 1 87 ? -10.439 -12.134 -6.775 1.00 78.81 87 TRP A CA 1
ATOM 688 C C . TRP A 1 87 ? -9.169 -12.888 -6.337 1.00 78.81 87 TRP A C 1
ATOM 690 O O . TRP A 1 87 ? -9.094 -14.096 -6.527 1.00 78.81 87 TRP A O 1
ATOM 700 N N . LEU A 1 88 ? -8.196 -12.227 -5.691 1.00 76.19 88 LEU A N 1
ATOM 701 C CA . LEU A 1 88 ? -6.969 -12.862 -5.170 1.00 76.19 88 LEU A CA 1
ATOM 702 C C . LEU A 1 88 ? -7.195 -13.822 -3.978 1.00 76.19 88 LEU A C 1
ATOM 704 O O . LEU A 1 88 ? -6.232 -14.299 -3.364 1.00 76.19 88 LEU A O 1
ATOM 708 N N . GLU A 1 89 ? -8.458 -14.045 -3.615 1.00 63.97 89 GLU A N 1
ATOM 709 C CA . GLU A 1 89 ? -8.915 -14.985 -2.591 1.00 63.97 89 GLU A CA 1
ATOM 710 C C . GLU A 1 89 ? -9.047 -16.430 -3.102 1.00 63.97 89 GLU A C 1
ATOM 712 O O . GLU A 1 89 ? -9.063 -17.340 -2.275 1.00 63.97 89 GLU A O 1
ATOM 717 N N . SER A 1 90 ? -9.111 -16.633 -4.429 1.00 57.12 90 SER A N 1
ATOM 718 C CA . SER A 1 90 ? -9.127 -17.957 -5.078 1.00 57.12 90 SER A CA 1
ATOM 719 C C . SER A 1 90 ? -7.742 -18.597 -5.185 1.00 57.12 90 SER A C 1
ATOM 721 O O . SER A 1 90 ? -6.730 -17.861 -5.309 1.00 57.12 90 SER A O 1
#

Radius of gyration: 19.28 Å; chains: 1; boundi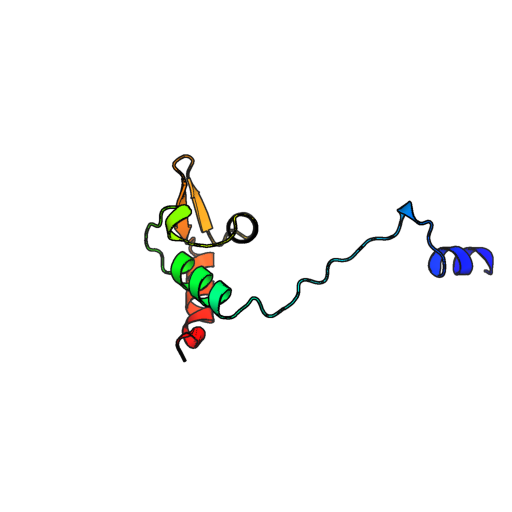ng box: 40×29×56 Å

Secondary structure (DSSP, 8-state):
-HHHHHHHHS--GGG--------SSPPHHHHHHHHHHTSS--EETTTT---HHHHHHHHHTTSEEE-TT-EEEE-HHHHHHHHHTGGGG-

Foldseek 3Di:
DVVVVCCVVPPDPVPPPPPPPPDPPDPLVQLVLLLVLLPFDWDAQVRSVHPPVVVVVCVVVVQWDADPNRIIGGDPNVNVVSVVSVVSVD

pLDDT: mean 78.57, std 12.91, range [50.25, 93.81]

Sequence (90 aa):
MKEEFDQVMYPPLGDYTVIKIPIIPYPLTVLRRVRRTLTGEKLEKHAANLPDEVLNGLQASGLIRITSKGTVYATDLGRKVYDLLKWLES